Protein AF-A0A0L0G5Y2-F1 (afdb_monomer_lite)

Organism: NCBI:txid667725

pLDDT: mean 85.32, std 5.92, range [52.94, 96.19]

Structure (mmCIF, N/CA/C/O backbone):
data_AF-A0A0L0G5Y2-F1
#
_entry.id   AF-A0A0L0G5Y2-F1
#
loop_
_atom_site.group_PDB
_atom_site.id
_atom_site.type_symbol
_atom_site.label_atom_id
_atom_site.label_alt_id
_atom_site.label_comp_id
_atom_site.label_asym_id
_atom_site.label_entity_id
_atom_site.label_seq_id
_atom_site.pdbx_PDB_ins_code
_atom_site.Cartn_x
_atom_site.Cartn_y
_atom_site.Cartn_z
_atom_site.occupancy
_atom_site.B_iso_or_equiv
_atom_site.auth_seq_id
_atom_site.auth_comp_id
_atom_site.auth_asym_id
_atom_site.auth_atom_id
_atom_site.pdbx_PDB_model_num
ATOM 1 N N . MET A 1 1 ? -41.733 24.269 44.123 1.00 70.12 1 MET A N 1
ATOM 2 C CA . MET A 1 1 ? -40.517 24.929 43.593 1.00 70.12 1 MET A CA 1
ATOM 3 C C . MET A 1 1 ? -39.279 24.032 43.694 1.00 70.12 1 MET A C 1
ATOM 5 O O . MET A 1 1 ? -38.661 23.788 42.671 1.00 70.12 1 MET A O 1
ATOM 9 N N . TYR A 1 2 ? -38.958 23.462 44.865 1.00 71.50 2 TYR A N 1
ATOM 10 C CA . TYR A 1 2 ? -37.801 22.560 45.049 1.00 71.50 2 TYR A CA 1
ATOM 11 C C . TYR A 1 2 ? -37.780 21.330 44.121 1.00 71.50 2 TYR A C 1
ATOM 13 O O . TYR A 1 2 ? -36.773 21.056 43.478 1.00 71.50 2 TYR A O 1
ATOM 21 N N . HIS A 1 3 ? -38.905 20.624 43.988 1.00 74.75 3 HIS A N 1
ATOM 22 C CA . HIS A 1 3 ? -38.994 19.402 43.178 1.00 74.75 3 HIS A CA 1
ATOM 23 C C . HIS A 1 3 ? -38.679 19.623 41.683 1.00 74.75 3 HIS A C 1
ATOM 25 O O . HIS A 1 3 ? -38.008 18.810 41.050 1.00 74.75 3 HIS A O 1
ATOM 31 N N . THR A 1 4 ? -39.123 20.744 41.111 1.00 82.00 4 THR A N 1
ATOM 32 C CA . THR A 1 4 ? -38.896 21.083 39.699 1.00 82.00 4 THR A CA 1
ATOM 33 C C . THR A 1 4 ? -37.434 21.420 39.415 1.00 82.00 4 THR A C 1
ATOM 35 O O . THR A 1 4 ? -36.905 21.002 38.388 1.00 82.00 4 THR A O 1
ATOM 38 N N . VAL A 1 5 ? -36.769 22.120 40.338 1.00 82.12 5 VAL A N 1
ATOM 39 C CA . VAL A 1 5 ? -35.348 22.482 40.218 1.00 82.12 5 VAL A CA 1
ATOM 40 C C . VAL A 1 5 ? -34.463 21.242 40.334 1.00 8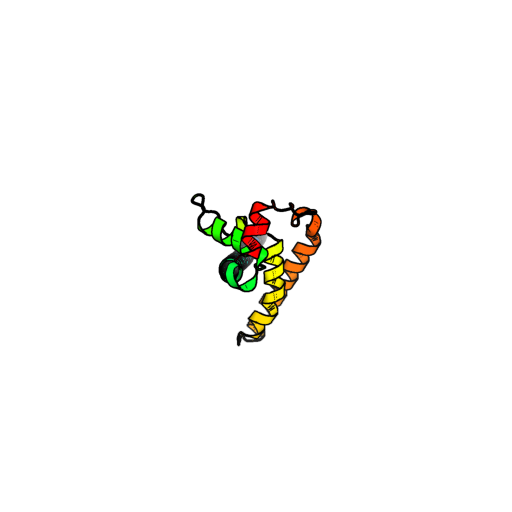2.12 5 VAL A C 1
ATOM 42 O O . VAL A 1 5 ? -33.601 21.036 39.486 1.00 82.12 5 VAL A O 1
ATOM 45 N N . VAL A 1 6 ? -34.725 20.363 41.306 1.00 80.06 6 VAL A N 1
ATOM 46 C CA . VAL A 1 6 ? -33.966 19.111 41.482 1.00 80.06 6 VAL A CA 1
ATOM 47 C C . VAL A 1 6 ? -34.091 18.210 40.251 1.00 80.06 6 VAL A C 1
ATOM 49 O O . VAL A 1 6 ? -33.085 17.718 39.746 1.00 80.06 6 VAL A O 1
ATOM 52 N N . ARG A 1 7 ? -35.302 18.049 39.700 1.00 83.88 7 ARG A N 1
ATOM 53 C CA . ARG A 1 7 ? -35.525 17.259 38.478 1.00 83.88 7 ARG A CA 1
ATOM 54 C C . ARG A 1 7 ? -34.825 17.863 37.256 1.00 83.88 7 ARG A C 1
ATOM 56 O O . ARG A 1 7 ? -34.255 17.122 36.458 1.00 83.88 7 ARG A O 1
ATOM 63 N N . ALA A 1 8 ? -34.851 19.189 37.110 1.00 84.06 8 ALA A N 1
ATOM 64 C CA . ALA A 1 8 ? -34.175 19.880 36.014 1.00 84.06 8 ALA A CA 1
ATOM 65 C C . ALA A 1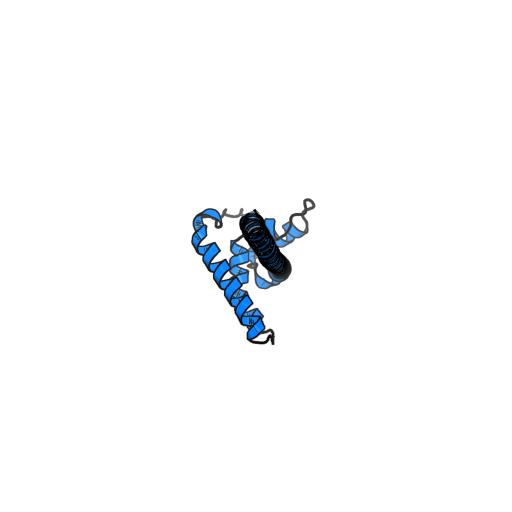 8 ? -32.648 19.749 36.113 1.00 84.06 8 ALA A C 1
ATOM 67 O O . ALA A 1 8 ? -32.010 19.427 35.115 1.00 84.06 8 ALA A O 1
ATOM 68 N N . MET A 1 9 ? -32.076 19.921 37.310 1.00 82.38 9 MET A N 1
ATOM 69 C CA . MET A 1 9 ? -30.638 19.763 37.557 1.00 82.38 9 MET A CA 1
ATOM 70 C C . MET A 1 9 ? -30.172 18.323 37.343 1.00 82.38 9 MET A C 1
ATOM 72 O O . MET A 1 9 ? -29.136 18.099 36.725 1.00 82.38 9 MET A O 1
ATOM 76 N N . TYR A 1 10 ? -30.953 17.337 37.793 1.00 81.31 10 TYR A N 1
ATOM 77 C CA . TYR A 1 10 ? -30.639 15.929 37.558 1.00 81.31 10 TYR A CA 1
ATOM 78 C C . TYR A 1 10 ? -30.613 15.622 36.056 1.00 81.31 10 TYR A C 1
ATOM 80 O O . TYR A 1 10 ? -29.666 15.029 35.549 1.00 81.31 10 TYR A O 1
ATOM 88 N N . HIS A 1 11 ? -31.611 16.103 35.310 1.00 83.38 11 HIS A N 1
ATOM 89 C CA . HIS A 1 11 ? -31.676 15.905 33.866 1.00 83.38 11 HIS A CA 1
ATOM 90 C C . HIS A 1 11 ? -30.534 16.607 33.111 1.00 83.38 11 HIS A C 1
ATOM 92 O O . HIS A 1 11 ? -29.949 16.012 32.206 1.00 83.38 11 HIS A O 1
ATOM 98 N N . THR A 1 12 ? -30.186 17.851 33.461 1.00 89.19 12 THR A N 1
ATOM 99 C CA . THR A 1 12 ? -29.102 18.580 32.782 1.00 89.19 12 THR A CA 1
ATOM 100 C C . THR A 1 12 ? -27.733 17.983 33.077 1.00 89.19 12 THR A C 1
ATOM 102 O O . THR A 1 12 ? -26.945 17.835 32.147 1.00 89.19 12 THR A O 1
ATOM 105 N N . VAL A 1 13 ? -27.461 17.584 34.322 1.00 87.25 13 VAL A N 1
ATOM 106 C CA . VAL A 1 13 ? -26.186 16.958 34.699 1.00 87.25 13 VAL A CA 1
ATOM 107 C C . VAL A 1 13 ? -26.048 15.585 34.050 1.00 87.25 13 VAL A C 1
ATOM 109 O O . VAL A 1 13 ? -25.031 15.330 33.415 1.00 87.25 13 VAL A O 1
ATOM 112 N N . VAL A 1 14 ? -27.076 14.732 34.105 1.00 84.69 14 VAL A N 1
ATOM 113 C CA . VAL A 1 14 ? -27.034 13.405 33.465 1.00 84.69 14 VAL A CA 1
ATOM 114 C C . VAL A 1 14 ? -26.861 13.527 31.950 1.00 84.69 14 VAL A C 1
ATOM 116 O O . VAL A 1 14 ? -26.027 12.836 31.371 1.00 84.69 14 VAL A O 1
ATOM 119 N N . ARG A 1 15 ? -27.584 14.446 31.296 1.00 88.12 15 ARG A N 1
ATOM 120 C CA . ARG A 1 15 ? -27.443 14.684 29.851 1.00 88.12 15 ARG A CA 1
ATOM 121 C C . ARG A 1 15 ? -26.057 15.220 29.489 1.00 88.12 15 ARG A C 1
ATOM 123 O O . ARG A 1 15 ? -25.484 14.782 28.493 1.00 88.12 15 ARG A O 1
ATOM 130 N N . ALA A 1 16 ? -25.524 16.152 30.277 1.00 88.44 16 ALA A N 1
ATOM 131 C CA . ALA A 1 16 ? -24.189 16.700 30.064 1.00 88.44 16 ALA A CA 1
ATOM 132 C C . ALA A 1 16 ? -23.112 15.627 30.258 1.00 88.44 16 ALA A C 1
ATOM 134 O O . ALA A 1 16 ? -22.240 15.506 29.405 1.00 88.44 16 ALA A O 1
ATOM 135 N N . MET A 1 17 ? -23.216 14.812 31.312 1.00 85.56 17 MET A N 1
ATOM 136 C CA . MET A 1 17 ? -22.304 13.696 31.577 1.00 85.56 17 MET A CA 1
ATOM 137 C C . MET A 1 17 ? -22.359 12.642 30.474 1.00 85.56 17 MET A C 1
ATOM 139 O O . MET A 1 17 ? -21.319 12.213 29.991 1.00 85.56 17 MET A O 1
ATOM 143 N N . TYR A 1 18 ? -23.554 12.257 30.020 1.00 85.38 18 TYR A N 1
ATOM 144 C CA . TYR A 1 18 ? -23.689 11.309 28.916 1.00 85.38 18 TYR A CA 1
ATOM 145 C C . TYR A 1 18 ? -23.030 11.851 27.642 1.00 85.38 18 TYR A C 1
ATOM 147 O O . TYR A 1 18 ? -22.248 11.161 26.996 1.00 85.38 18 TYR A O 1
ATOM 155 N N . HIS A 1 19 ? -23.278 13.121 27.309 1.00 86.50 19 HIS A N 1
ATOM 156 C CA . HIS A 1 19 ? -22.683 13.750 26.135 1.00 86.50 19 HIS A CA 1
ATOM 157 C C . HIS A 1 19 ? -21.154 13.866 26.233 1.00 86.50 19 HIS A C 1
ATOM 159 O O . HIS A 1 19 ? -20.460 13.565 25.263 1.00 86.50 19 HIS A O 1
ATOM 165 N N . THR A 1 20 ? -20.604 14.284 27.379 1.00 91.81 20 THR A N 1
ATOM 166 C CA . THR A 1 20 ? -19.148 14.414 27.547 1.00 91.81 20 THR A CA 1
ATOM 167 C C . THR A 1 20 ? -18.453 13.061 27.537 1.00 91.81 20 THR A C 1
ATOM 169 O O . THR A 1 20 ? -17.435 12.929 26.862 1.00 91.81 20 THR A O 1
ATOM 172 N N . VAL A 1 21 ? -19.012 12.050 28.207 1.00 89.44 21 VAL A N 1
ATOM 173 C CA . VAL A 1 21 ? -18.439 10.698 28.253 1.00 89.44 21 VAL A CA 1
ATOM 174 C C . VAL A 1 21 ? -18.483 10.042 26.876 1.00 89.44 21 VAL A C 1
ATOM 176 O O . VAL A 1 21 ? -17.454 9.567 26.407 1.00 89.44 21 VAL A O 1
ATOM 179 N N . VAL A 1 22 ? -19.623 10.074 26.180 1.00 88.00 22 VAL A N 1
ATOM 180 C CA . VAL A 1 22 ? -19.740 9.479 24.837 1.00 88.00 22 VAL A CA 1
ATOM 181 C C . VAL A 1 22 ? -18.822 10.182 23.842 1.00 88.00 22 VAL A C 1
ATOM 183 O O . VAL A 1 22 ? -18.130 9.519 23.072 1.00 88.00 22 VAL A O 1
ATOM 186 N N . ARG A 1 23 ? -18.749 11.519 23.878 1.00 89.44 23 ARG A N 1
ATOM 187 C CA . ARG A 1 23 ? -17.854 12.283 23.001 1.00 89.44 23 ARG A CA 1
ATOM 188 C C . ARG A 1 23 ? -16.382 11.986 23.287 1.00 89.44 23 ARG A C 1
ATOM 190 O O . ARG A 1 23 ? -15.610 11.822 22.346 1.00 89.44 23 ARG A O 1
ATOM 197 N N . ALA A 1 24 ? -15.993 11.918 24.559 1.00 89.44 24 ALA A N 1
ATOM 198 C CA . ALA A 1 24 ? -14.628 11.581 24.954 1.00 89.44 24 ALA A CA 1
ATOM 199 C C . ALA A 1 24 ? -14.265 10.146 24.551 1.00 89.44 24 ALA A C 1
ATOM 201 O O . ALA A 1 24 ? -13.161 9.914 24.062 1.00 89.44 24 ALA A O 1
ATOM 202 N N . MET A 1 25 ? -15.204 9.208 24.688 1.00 87.25 25 MET A N 1
ATOM 203 C CA . MET A 1 25 ? -15.015 7.817 24.289 1.00 87.25 25 MET A CA 1
ATOM 204 C C . MET A 1 25 ? -14.863 7.699 22.772 1.00 87.25 25 MET A C 1
ATOM 206 O O . MET A 1 25 ? -13.873 7.142 22.316 1.00 87.25 25 MET A O 1
ATOM 210 N N . TYR A 1 26 ? -15.763 8.305 21.991 1.00 87.31 26 TYR A N 1
ATOM 211 C CA . TYR A 1 26 ? -15.667 8.324 20.529 1.00 87.31 26 TYR A CA 1
ATOM 212 C C . TYR A 1 26 ? -14.340 8.926 20.061 1.00 87.31 26 TYR A C 1
ATOM 214 O O . TYR A 1 26 ? -13.634 8.327 19.262 1.00 87.31 26 TYR A O 1
ATOM 222 N N . HIS A 1 27 ? -13.961 10.084 20.604 1.00 87.00 27 HIS A N 1
ATOM 223 C CA . HIS A 1 27 ? -12.712 10.742 20.233 1.00 87.00 27 HIS A CA 1
ATOM 224 C C . HIS A 1 27 ? -11.480 9.900 20.587 1.00 87.00 27 HIS A C 1
ATOM 226 O O . HIS A 1 27 ? -10.545 9.827 19.799 1.00 87.00 27 HIS A O 1
ATOM 232 N N . THR A 1 28 ? -11.471 9.257 21.757 1.00 89.75 28 THR A N 1
ATOM 233 C CA . THR A 1 28 ? -10.359 8.384 22.163 1.00 89.75 28 THR A CA 1
ATOM 234 C C . THR A 1 28 ? -10.273 7.146 21.275 1.00 89.75 28 THR A C 1
ATOM 236 O O . THR A 1 28 ? -9.183 6.809 20.826 1.00 89.75 28 THR A O 1
ATOM 239 N N . VAL A 1 29 ? -11.408 6.509 20.974 1.00 89.25 29 VAL A N 1
ATOM 240 C CA . VAL A 1 29 ? -11.465 5.314 20.119 1.00 89.25 29 VAL A CA 1
ATOM 241 C C . VAL A 1 29 ? -11.040 5.639 18.689 1.00 89.25 29 VAL A C 1
ATOM 243 O O . VAL A 1 29 ? -10.170 4.965 18.155 1.00 89.25 29 VAL A O 1
ATOM 246 N N . VAL A 1 30 ? -11.586 6.699 18.087 1.00 90.94 30 VAL A N 1
ATOM 247 C CA . VAL A 1 30 ? -11.226 7.102 16.718 1.00 90.94 30 VAL A CA 1
ATOM 248 C C . VAL A 1 30 ? -9.741 7.433 16.617 1.00 90.94 30 VAL A C 1
ATOM 250 O O . VAL A 1 30 ? -9.068 6.933 15.728 1.00 90.94 30 VAL A O 1
ATOM 253 N N . ARG A 1 31 ? -9.193 8.188 17.576 1.00 89.25 31 ARG A N 1
ATOM 254 C CA . ARG A 1 31 ? -7.760 8.510 17.575 1.00 89.25 31 ARG A CA 1
ATOM 255 C C . ARG A 1 31 ? -6.862 7.291 17.738 1.00 89.25 31 ARG A C 1
ATOM 257 O O . ARG A 1 31 ? -5.757 7.302 17.209 1.00 89.25 31 ARG A O 1
ATOM 264 N N . ALA A 1 32 ? -7.297 6.289 18.500 1.00 86.81 32 ALA A N 1
ATOM 265 C CA . ALA A 1 32 ? -6.551 5.045 18.639 1.00 86.81 32 ALA A CA 1
ATOM 266 C C . ALA A 1 32 ? -6.516 4.279 17.309 1.00 86.81 32 ALA A C 1
ATOM 268 O O . ALA A 1 32 ? -5.442 3.866 16.886 1.00 86.81 32 ALA A O 1
ATOM 269 N N . ILE A 1 33 ? -7.659 4.182 16.620 1.00 85.19 33 ILE A N 1
ATOM 270 C CA . ILE A 1 33 ? -7.755 3.550 15.296 1.00 85.19 33 ILE A CA 1
ATOM 271 C C . ILE A 1 33 ? -6.887 4.296 14.272 1.00 85.19 33 ILE A C 1
ATOM 273 O O . ILE A 1 33 ? -6.120 3.670 13.549 1.00 85.19 33 ILE A O 1
ATOM 277 N N . ASP A 1 34 ? -6.952 5.630 14.239 1.00 87.00 34 ASP A N 1
ATOM 278 C CA . ASP A 1 34 ? -6.145 6.440 13.316 1.00 87.00 34 ASP A CA 1
ATOM 279 C C . ASP A 1 34 ? -4.637 6.237 13.541 1.00 87.00 34 ASP A C 1
ATOM 281 O O . ASP A 1 34 ? -3.861 6.195 12.585 1.00 87.00 34 ASP A O 1
ATOM 285 N N . ALA A 1 35 ? -4.211 6.107 14.801 1.00 87.44 35 ALA A N 1
ATOM 286 C CA . ALA A 1 35 ? -2.814 5.855 15.139 1.00 87.44 35 ALA A CA 1
ATOM 287 C C . ALA A 1 35 ? -2.355 4.461 14.683 1.00 87.44 35 ALA A C 1
ATOM 289 O O . ALA A 1 35 ? -1.278 4.342 14.102 1.00 87.44 35 ALA A O 1
ATOM 290 N N . GLU A 1 36 ? -3.181 3.434 14.893 1.00 85.81 36 GLU A N 1
ATOM 291 C CA . GLU A 1 36 ? -2.903 2.063 14.446 1.00 85.81 36 GLU A CA 1
ATOM 292 C C . GLU A 1 36 ? -2.796 1.984 12.915 1.00 85.81 36 GLU A C 1
ATOM 294 O O . GLU A 1 36 ? -1.850 1.408 12.377 1.00 85.81 36 GLU A O 1
ATOM 299 N N . LEU A 1 37 ? -3.709 2.646 12.195 1.00 84.12 37 LEU A N 1
ATOM 300 C CA . LEU A 1 37 ? -3.664 2.731 10.734 1.00 84.12 37 LEU A CA 1
ATOM 301 C C . LEU A 1 37 ? -2.406 3.453 10.233 1.00 84.12 37 LEU A C 1
ATOM 303 O O . LEU A 1 37 ? -1.799 3.021 9.253 1.00 84.12 37 LEU A O 1
ATOM 307 N N . ALA A 1 38 ? -1.994 4.535 10.899 1.00 87.94 38 ALA A N 1
ATOM 308 C CA . ALA A 1 38 ? -0.787 5.272 10.536 1.00 87.94 38 ALA A CA 1
ATOM 309 C C . ALA A 1 38 ? 0.490 4.439 10.747 1.00 87.94 38 ALA A C 1
ATOM 311 O O . ALA A 1 38 ? 1.411 4.491 9.924 1.00 87.94 38 ALA A O 1
ATOM 312 N N . GLU A 1 39 ? 0.547 3.657 11.826 1.00 87.12 39 GLU A N 1
ATOM 313 C CA . GLU A 1 39 ? 1.649 2.733 12.099 1.00 87.12 39 GLU A CA 1
ATOM 314 C C . GLU A 1 39 ? 1.709 1.622 11.048 1.00 87.12 39 GLU A C 1
ATOM 316 O O . GLU A 1 39 ? 2.764 1.397 10.451 1.00 87.12 39 GLU A O 1
ATOM 321 N N . LEU A 1 40 ? 0.565 1.006 10.737 1.00 84.50 40 LEU A N 1
ATOM 322 C CA . LEU A 1 40 ? 0.460 -0.017 9.701 1.00 84.50 40 LEU A CA 1
ATOM 323 C C . LEU A 1 40 ? 0.895 0.517 8.330 1.00 84.50 40 LEU A C 1
ATOM 325 O O . LEU A 1 40 ? 1.686 -0.125 7.638 1.00 84.50 40 LEU A O 1
ATOM 329 N N . GLN A 1 41 ? 0.424 1.706 7.946 1.00 86.00 41 GLN A N 1
ATOM 330 C CA . GLN A 1 41 ? 0.814 2.353 6.694 1.00 86.00 41 GLN A CA 1
ATOM 331 C C . GLN A 1 41 ? 2.326 2.597 6.644 1.00 86.00 41 GLN A C 1
ATOM 333 O O . GLN A 1 41 ? 2.967 2.321 5.630 1.00 86.00 41 GLN A O 1
ATOM 338 N N . SER A 1 42 ? 2.902 3.099 7.736 1.00 87.81 42 SER A N 1
ATOM 339 C CA . SER A 1 42 ? 4.338 3.373 7.821 1.00 87.81 42 SER A CA 1
ATOM 340 C C . SER A 1 42 ? 5.158 2.086 7.712 1.00 87.81 42 SER A C 1
ATOM 342 O O . SER A 1 42 ? 6.135 2.042 6.963 1.00 87.81 42 SER A O 1
ATOM 344 N N . GLY A 1 43 ? 4.731 1.024 8.400 1.00 86.31 43 GLY A N 1
ATOM 345 C CA . GLY A 1 43 ? 5.349 -0.297 8.319 1.00 86.31 43 GLY A CA 1
ATOM 346 C C . GLY A 1 43 ? 5.281 -0.883 6.911 1.00 86.31 43 GLY A C 1
ATOM 347 O O . GLY A 1 43 ? 6.289 -1.362 6.396 1.00 86.31 43 GLY A O 1
ATOM 348 N N . LEU A 1 44 ? 4.125 -0.777 6.249 1.00 86.44 44 LEU A N 1
ATOM 349 C CA . LEU A 1 44 ? 3.937 -1.266 4.885 1.00 86.44 44 LEU A CA 1
ATOM 350 C C . LEU A 1 44 ? 4.820 -0.521 3.876 1.00 86.44 44 LEU A C 1
ATOM 352 O O . LEU A 1 44 ? 5.424 -1.162 3.021 1.00 86.44 44 LEU A O 1
ATOM 356 N N . ILE A 1 45 ? 4.934 0.808 3.985 1.00 87.31 45 ILE A N 1
ATOM 357 C CA . ILE A 1 45 ? 5.811 1.613 3.117 1.00 87.31 45 ILE A CA 1
ATOM 358 C C . ILE A 1 45 ? 7.276 1.228 3.330 1.00 87.31 45 ILE A C 1
ATOM 360 O O . ILE A 1 45 ? 7.984 0.953 2.365 1.00 87.31 45 ILE A O 1
ATOM 364 N N . ALA A 1 46 ? 7.729 1.159 4.584 1.00 87.00 46 ALA A N 1
ATOM 365 C CA . ALA A 1 46 ? 9.106 0.782 4.892 1.00 87.00 46 ALA A CA 1
ATOM 366 C C . ALA A 1 46 ? 9.435 -0.630 4.381 1.00 87.00 46 ALA A C 1
ATOM 368 O O . ALA A 1 46 ? 10.512 -0.872 3.832 1.00 87.00 46 ALA A O 1
ATOM 369 N N . PHE A 1 47 ? 8.488 -1.558 4.525 1.00 86.75 47 PHE A N 1
ATOM 370 C CA . PHE A 1 47 ? 8.635 -2.916 4.028 1.00 86.75 47 PHE A CA 1
ATOM 371 C C . PHE A 1 47 ? 8.650 -2.974 2.499 1.00 86.75 47 PHE A C 1
ATOM 373 O O . PHE A 1 47 ? 9.474 -3.683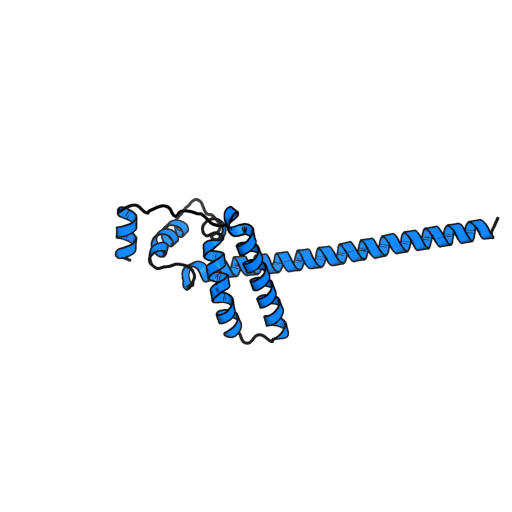 1.926 1.00 86.75 47 PHE A O 1
ATOM 380 N N . PHE A 1 48 ? 7.795 -2.196 1.833 1.00 90.19 48 PHE A N 1
ATOM 381 C CA . PHE A 1 48 ? 7.789 -2.064 0.380 1.00 90.19 48 PHE A CA 1
ATOM 382 C C . PHE A 1 48 ? 9.130 -1.551 -0.146 1.00 90.19 48 PHE A C 1
ATOM 384 O O . PHE A 1 48 ? 9.716 -2.186 -1.020 1.00 90.19 48 PHE A O 1
ATOM 391 N N . ASP A 1 49 ? 9.652 -0.463 0.424 1.00 87.19 49 ASP A N 1
ATOM 392 C CA . ASP A 1 49 ? 10.924 0.135 0.010 1.00 87.19 49 ASP A CA 1
ATOM 393 C C . ASP A 1 49 ? 12.096 -0.851 0.180 1.00 87.19 49 ASP A C 1
ATOM 395 O O . ASP A 1 49 ? 12.966 -0.944 -0.689 1.00 87.19 49 ASP A O 1
ATOM 399 N N . MET A 1 50 ? 12.092 -1.642 1.260 1.00 86.38 50 MET A N 1
ATOM 400 C CA . MET A 1 50 ? 13.083 -2.697 1.500 1.00 86.38 50 MET A CA 1
ATOM 401 C C . MET A 1 50 ? 12.938 -3.877 0.524 1.00 86.38 50 MET A C 1
ATOM 403 O O . MET A 1 50 ? 13.931 -4.377 -0.014 1.00 86.38 50 MET A O 1
ATOM 407 N N . ALA A 1 51 ? 11.707 -4.323 0.274 1.00 88.94 51 ALA A N 1
ATOM 408 C CA . ALA A 1 51 ? 11.432 -5.493 -0.551 1.00 88.94 51 ALA A CA 1
ATOM 409 C C . ALA A 1 51 ? 11.579 -5.216 -2.053 1.00 88.94 51 ALA A C 1
ATOM 411 O O . ALA A 1 51 ? 11.874 -6.144 -2.810 1.00 88.94 51 ALA A O 1
ATOM 412 N N . LEU A 1 52 ? 11.396 -3.968 -2.497 1.00 90.81 52 LEU A N 1
ATOM 413 C CA . LEU A 1 52 ? 11.295 -3.603 -3.909 1.00 90.81 52 LEU A CA 1
ATOM 414 C C . LEU A 1 52 ? 12.481 -4.111 -4.736 1.00 90.81 52 LEU A C 1
ATOM 416 O O . LEU A 1 52 ? 12.304 -4.950 -5.619 1.00 90.81 52 LEU A O 1
ATOM 420 N N . GLY A 1 53 ? 13.697 -3.660 -4.417 1.00 87.62 53 GLY A N 1
ATOM 421 C CA . GLY A 1 53 ? 14.905 -4.005 -5.177 1.00 87.62 53 GLY A CA 1
ATOM 422 C C . GLY A 1 53 ? 15.297 -5.488 -5.113 1.00 87.62 53 GLY A C 1
ATOM 423 O O . GL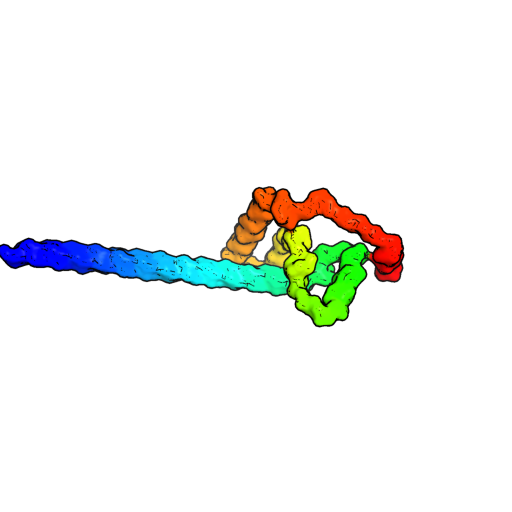Y A 1 53 ? 16.009 -5.988 -5.995 1.00 87.62 53 GLY A O 1
ATOM 424 N N . THR A 1 54 ? 14.822 -6.194 -4.087 1.00 86.81 54 THR A N 1
ATOM 425 C CA . THR A 1 54 ? 15.205 -7.579 -3.794 1.00 86.81 54 THR A CA 1
ATOM 426 C C . THR A 1 54 ? 14.226 -8.573 -4.412 1.00 86.81 54 THR A C 1
ATOM 428 O O . THR A 1 54 ? 14.653 -9.470 -5.139 1.00 86.81 54 THR A O 1
ATOM 431 N N . TYR A 1 55 ? 12.925 -8.379 -4.183 1.00 86.81 55 TYR A N 1
ATOM 432 C CA . TYR A 1 55 ? 11.886 -9.381 -4.440 1.00 86.81 55 TYR A CA 1
ATOM 433 C C . TYR A 1 55 ? 10.846 -8.958 -5.479 1.00 86.81 55 TYR A C 1
ATOM 435 O O . TYR A 1 55 ? 10.241 -9.821 -6.108 1.00 86.81 55 TYR A O 1
ATOM 443 N N . LEU A 1 56 ? 10.600 -7.655 -5.657 1.00 92.31 56 LEU A N 1
ATOM 444 C CA . LEU A 1 56 ? 9.409 -7.204 -6.391 1.00 92.31 56 LEU A CA 1
ATOM 445 C C . LEU A 1 56 ? 9.668 -6.881 -7.864 1.00 92.31 56 LEU A C 1
ATOM 447 O O . LEU A 1 56 ? 8.711 -6.791 -8.632 1.00 92.31 56 LEU A O 1
ATOM 451 N N . LEU A 1 57 ? 10.929 -6.699 -8.262 1.00 92.69 57 LEU A N 1
ATOM 452 C CA . LEU A 1 57 ? 11.307 -6.329 -9.627 1.00 92.69 57 LEU A CA 1
ATOM 453 C C . LEU A 1 57 ? 11.701 -7.548 -10.462 1.00 92.69 57 LEU A C 1
ATOM 455 O O . LEU A 1 57 ? 12.599 -8.314 -10.096 1.00 92.69 57 LEU A O 1
ATOM 459 N N . TYR A 1 58 ? 11.104 -7.671 -11.644 1.00 90.31 58 TYR A N 1
ATOM 460 C CA . TYR A 1 58 ? 11.576 -8.600 -12.662 1.00 90.31 58 TYR A CA 1
ATOM 461 C C . TYR A 1 58 ? 12.951 -8.172 -13.193 1.00 90.31 58 TYR A C 1
ATOM 463 O O . TYR A 1 58 ? 13.280 -6.982 -13.161 1.00 90.31 58 TYR A O 1
ATOM 471 N N . PRO A 1 59 ? 13.753 -9.102 -13.752 1.00 88.88 59 PRO A N 1
ATOM 472 C CA . PRO A 1 59 ? 15.056 -8.774 -14.338 1.00 88.88 59 PRO A CA 1
ATOM 473 C C . PRO A 1 59 ? 15.004 -7.578 -15.301 1.00 88.88 59 PRO A C 1
ATOM 475 O O . PRO A 1 59 ? 15.858 -6.697 -15.253 1.00 88.88 59 PRO A O 1
ATOM 478 N N . PHE A 1 60 ? 13.936 -7.495 -16.095 1.00 89.19 60 PHE A N 1
ATOM 479 C CA . PHE A 1 60 ? 13.697 -6.424 -17.058 1.00 89.19 60 PHE A CA 1
ATOM 480 C C . PHE A 1 60 ? 13.487 -5.028 -16.432 1.00 89.19 60 PHE A C 1
ATOM 482 O O . PHE A 1 60 ? 13.817 -4.015 -17.048 1.00 89.19 60 PHE A O 1
ATOM 489 N N . GLU A 1 61 ? 12.968 -4.947 -15.204 1.00 91.00 61 GLU A N 1
ATOM 490 C CA . GLU A 1 61 ? 12.704 -3.689 -14.483 1.00 91.00 61 GLU A CA 1
ATOM 491 C C . GLU A 1 61 ? 13.945 -3.186 -13.716 1.00 91.00 61 GLU A C 1
ATOM 493 O O . GLU A 1 61 ? 13.988 -2.040 -13.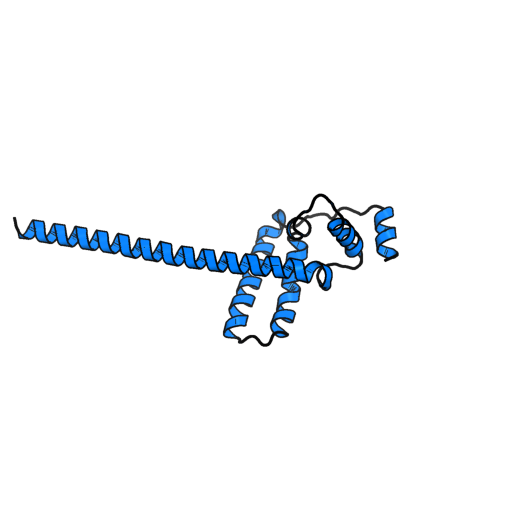266 1.00 91.00 61 GLU A O 1
ATOM 498 N N . ARG A 1 62 ? 14.996 -4.012 -13.581 1.00 91.19 62 ARG A N 1
ATOM 499 C CA . ARG A 1 62 ? 16.195 -3.655 -12.801 1.00 91.19 62 ARG A CA 1
ATOM 500 C C . ARG A 1 62 ? 16.984 -2.495 -13.405 1.00 91.19 62 ARG A C 1
ATOM 502 O O . ARG A 1 62 ? 17.595 -1.738 -12.654 1.00 91.19 62 ARG A O 1
ATOM 509 N N . CYS A 1 63 ? 16.977 -2.332 -14.730 1.00 89.12 63 CYS A N 1
ATOM 510 C CA . CYS A 1 63 ? 17.612 -1.178 -15.373 1.00 89.12 63 CYS A CA 1
ATOM 511 C C . CYS A 1 63 ? 16.941 0.130 -14.948 1.00 89.12 63 CYS A C 1
ATOM 513 O O . CYS A 1 63 ? 17.627 1.011 -14.440 1.00 89.12 63 CYS A O 1
ATOM 515 N N . GLN A 1 64 ? 15.610 0.202 -15.052 1.00 88.81 64 GLN A N 1
ATOM 516 C CA . GLN A 1 64 ? 14.829 1.350 -14.590 1.00 88.81 64 GLN A CA 1
ATOM 517 C C . GLN A 1 64 ? 15.085 1.659 -13.110 1.00 88.81 64 GLN A C 1
ATOM 519 O O . GLN A 1 64 ? 15.263 2.816 -12.751 1.00 88.81 64 GLN A O 1
ATOM 524 N N . TYR A 1 65 ? 15.149 0.639 -12.251 1.00 91.25 65 TYR A N 1
ATOM 525 C CA . TYR A 1 65 ? 15.403 0.848 -10.824 1.00 91.25 65 TYR A CA 1
ATOM 526 C C . TYR A 1 65 ? 16.758 1.504 -10.542 1.00 91.25 65 TYR A C 1
ATOM 528 O O . TYR A 1 65 ? 16.839 2.415 -9.722 1.00 91.25 65 TYR A O 1
ATOM 536 N N . ARG A 1 66 ? 17.821 1.110 -11.257 1.00 89.38 66 ARG A N 1
ATOM 537 C CA . ARG A 1 66 ? 19.128 1.782 -11.139 1.00 89.38 66 ARG A CA 1
ATOM 538 C C . ARG A 1 66 ? 19.063 3.241 -11.581 1.00 89.38 66 ARG A C 1
ATOM 540 O O . ARG A 1 66 ? 19.700 4.079 -10.953 1.00 89.38 66 ARG A O 1
ATOM 547 N N . ASP A 1 67 ? 18.311 3.532 -12.637 1.00 88.75 67 ASP A N 1
ATOM 548 C CA . ASP A 1 67 ? 18.152 4.900 -13.131 1.00 88.75 67 ASP A CA 1
ATOM 549 C C . ASP A 1 67 ? 17.412 5.767 -12.102 1.00 88.75 67 ASP A C 1
ATOM 551 O O . ASP A 1 67 ? 17.836 6.887 -11.833 1.00 88.75 67 ASP A O 1
ATOM 555 N N . VAL A 1 68 ? 16.376 5.221 -11.453 1.00 89.00 68 VAL A N 1
ATOM 556 C CA . VAL A 1 68 ? 15.639 5.889 -10.364 1.00 89.00 68 VAL A CA 1
ATOM 557 C C . VAL A 1 68 ? 16.549 6.195 -9.171 1.00 89.00 68 VAL A C 1
ATOM 559 O O . VAL A 1 68 ? 16.472 7.286 -8.616 1.00 89.00 68 VAL A O 1
ATOM 562 N N . LEU A 1 69 ? 17.445 5.276 -8.792 1.00 87.19 69 LEU A N 1
ATOM 563 C CA . LEU A 1 69 ? 18.394 5.503 -7.691 1.00 87.19 69 LEU A CA 1
ATOM 564 C C . LEU A 1 69 ? 19.446 6.582 -7.998 1.00 87.19 69 LEU A C 1
ATOM 566 O O . LEU A 1 69 ? 19.995 7.173 -7.070 1.00 87.19 69 LEU A O 1
ATOM 570 N N . HIS A 1 70 ? 19.744 6.826 -9.275 1.00 87.56 70 HIS A N 1
ATOM 571 C CA . HIS A 1 70 ? 20.676 7.868 -9.710 1.00 87.56 70 HIS A CA 1
ATOM 572 C C . HIS A 1 70 ? 19.992 9.198 -10.064 1.00 87.56 70 HIS A C 1
ATOM 574 O O . HIS A 1 70 ? 20.687 10.163 -10.390 1.00 87.56 70 HIS A O 1
ATOM 580 N N . ASP A 1 71 ? 18.659 9.274 -10.013 1.00 85.44 71 ASP A N 1
ATOM 581 C CA . ASP A 1 71 ? 17.927 10.501 -10.316 1.00 85.44 71 ASP A CA 1
ATOM 582 C C . ASP A 1 71 ? 18.158 11.551 -9.217 1.00 85.44 71 ASP A C 1
ATOM 584 O O . ASP A 1 71 ? 17.919 11.331 -8.029 1.00 85.44 71 ASP A O 1
ATOM 588 N N . THR A 1 72 ? 18.615 12.734 -9.627 1.00 77.31 72 THR A N 1
ATOM 589 C CA . THR A 1 72 ? 18.823 13.888 -8.743 1.00 77.31 72 THR A CA 1
ATOM 590 C C . THR A 1 72 ? 17.513 14.497 -8.234 1.00 77.31 72 THR A C 1
ATOM 592 O O . THR A 1 72 ? 17.512 15.171 -7.204 1.00 77.31 72 THR A O 1
ATOM 595 N N . ASN A 1 73 ? 16.394 14.258 -8.928 1.00 79.38 73 ASN A N 1
ATOM 596 C CA . ASN A 1 73 ? 15.053 14.641 -8.493 1.00 79.38 73 ASN A CA 1
ATOM 597 C C . ASN A 1 73 ? 14.434 13.497 -7.690 1.00 79.38 73 ASN A C 1
ATOM 599 O O . ASN A 1 73 ? 13.560 12.774 -8.170 1.00 79.38 73 ASN A O 1
ATOM 603 N N . TRP A 1 74 ? 14.907 13.343 -6.454 1.00 67.75 74 TRP A N 1
ATOM 604 C CA . TRP A 1 74 ? 14.484 12.258 -5.578 1.00 67.75 74 TRP A CA 1
ATOM 605 C C . TRP A 1 74 ? 12.961 12.203 -5.411 1.00 67.75 74 TRP A C 1
ATOM 607 O O . TRP A 1 74 ? 12.309 13.175 -5.018 1.00 67.75 74 TRP A O 1
ATOM 617 N N . LYS A 1 75 ? 12.413 11.017 -5.660 1.00 75.38 75 LYS A N 1
ATOM 618 C CA . LYS A 1 75 ? 11.026 10.644 -5.396 1.00 75.38 75 LYS A CA 1
ATOM 619 C C . LYS A 1 75 ? 11.030 9.412 -4.502 1.00 75.38 75 LYS A C 1
ATOM 621 O O . LYS A 1 75 ? 11.914 8.568 -4.615 1.00 75.38 75 LYS A O 1
ATOM 626 N N . THR A 1 76 ? 10.046 9.290 -3.615 1.00 80.06 76 THR A N 1
ATOM 627 C CA . THR A 1 76 ? 9.887 8.064 -2.822 1.00 80.06 76 THR A CA 1
ATOM 628 C C . THR A 1 76 ? 9.596 6.889 -3.752 1.00 80.06 76 THR A C 1
ATOM 630 O O . THR A 1 76 ? 8.880 7.055 -4.743 1.00 80.06 76 THR A O 1
ATOM 633 N N . LEU A 1 77 ? 10.120 5.699 -3.449 1.00 84.12 77 LEU A N 1
ATOM 634 C CA . LEU A 1 77 ? 9.961 4.532 -4.321 1.00 84.12 77 LEU A CA 1
ATOM 635 C C . LEU A 1 77 ? 8.485 4.182 -4.529 1.00 84.12 77 LEU A C 1
ATOM 637 O O . LEU A 1 77 ? 8.086 3.954 -5.665 1.00 84.12 77 LEU A O 1
ATOM 641 N N . GLY A 1 78 ? 7.652 4.275 -3.487 1.00 77.25 78 GLY A N 1
ATOM 642 C CA . GLY A 1 78 ? 6.197 4.101 -3.605 1.00 77.25 78 GLY A CA 1
ATOM 643 C C . GLY A 1 78 ? 5.481 5.121 -4.508 1.00 77.25 78 GLY A C 1
ATOM 644 O O . GLY A 1 78 ? 4.368 4.868 -4.954 1.00 77.25 78 GLY A O 1
ATOM 645 N N . SER A 1 79 ? 6.098 6.269 -4.818 1.00 79.19 79 SER A N 1
ATOM 646 C CA . SER A 1 79 ? 5.552 7.221 -5.804 1.00 79.19 79 SER A CA 1
ATOM 647 C C . SER A 1 79 ? 5.939 6.891 -7.250 1.00 79.19 79 SER A C 1
ATOM 649 O O . SER A 1 79 ? 5.328 7.409 -8.184 1.00 79.19 79 SER A O 1
ATOM 651 N N . VAL A 1 80 ? 6.951 6.040 -7.438 1.00 86.69 80 VAL A N 1
ATOM 652 C CA . VAL A 1 80 ? 7.423 5.571 -8.748 1.00 86.69 80 VAL A CA 1
ATOM 653 C C . VAL A 1 80 ? 6.830 4.196 -9.068 1.00 86.69 80 VAL A C 1
ATOM 655 O O . VAL A 1 80 ? 6.353 3.971 -10.177 1.00 86.69 80 VAL A O 1
ATOM 658 N N . TYR A 1 81 ? 6.832 3.299 -8.084 1.00 87.88 81 TYR A N 1
ATOM 659 C CA . TYR A 1 81 ? 6.365 1.921 -8.157 1.00 87.88 81 TYR A CA 1
ATOM 660 C C . TYR A 1 81 ? 5.036 1.822 -7.397 1.00 87.88 81 TYR A C 1
ATOM 662 O O . TYR A 1 81 ? 5.008 1.841 -6.170 1.00 87.88 81 TYR A O 1
ATOM 670 N N . GLY A 1 82 ? 3.929 1.831 -8.146 1.00 86.56 82 GLY A N 1
ATOM 671 C CA . GLY A 1 82 ? 2.571 2.002 -7.619 1.00 86.56 82 GLY A CA 1
ATOM 672 C C . GLY A 1 82 ? 1.863 0.702 -7.211 1.00 86.56 82 GLY A C 1
ATOM 673 O O . GLY A 1 82 ? 2.462 -0.232 -6.677 1.00 86.56 82 GLY A O 1
ATOM 674 N N . ALA A 1 83 ? 0.553 0.643 -7.480 1.00 89.31 83 ALA A N 1
ATOM 675 C CA . ALA A 1 83 ? -0.341 -0.430 -7.025 1.00 89.31 83 ALA A CA 1
ATOM 676 C C . ALA A 1 83 ? 0.049 -1.836 -7.521 1.00 89.31 83 ALA A C 1
ATOM 678 O O . ALA A 1 83 ? -0.191 -2.824 -6.831 1.00 89.31 83 ALA A O 1
ATOM 679 N N . GLU A 1 84 ? 0.685 -1.943 -8.687 1.00 90.62 84 GLU A N 1
ATOM 680 C CA . GLU A 1 84 ? 1.131 -3.221 -9.253 1.00 90.62 84 GLU A CA 1
ATOM 681 C C . GLU A 1 84 ? 2.228 -3.882 -8.426 1.00 90.62 84 GLU A C 1
ATOM 683 O O . GLU A 1 84 ? 2.142 -5.066 -8.094 1.00 90.62 84 GLU A O 1
ATOM 688 N N . HIS A 1 85 ? 3.252 -3.118 -8.052 1.00 92.88 85 HIS A N 1
ATOM 689 C CA . HIS A 1 85 ? 4.333 -3.615 -7.207 1.00 92.88 85 HIS A CA 1
ATOM 690 C C . HIS A 1 85 ? 3.830 -3.870 -5.786 1.00 92.88 85 HIS A C 1
ATOM 692 O O . HIS A 1 85 ? 4.250 -4.842 -5.160 1.00 92.88 85 HIS A O 1
ATOM 698 N N . LEU A 1 86 ? 2.884 -3.060 -5.295 1.00 91.56 86 LEU A N 1
ATOM 699 C CA . LEU A 1 86 ? 2.218 -3.312 -4.016 1.00 91.56 86 LEU A CA 1
ATOM 700 C C . LEU A 1 86 ? 1.453 -4.644 -4.033 1.00 91.56 86 LEU A C 1
ATOM 702 O O . LEU A 1 86 ? 1.530 -5.413 -3.078 1.00 91.56 86 LEU A O 1
ATOM 706 N N . LEU A 1 87 ? 0.767 -4.968 -5.131 1.00 91.44 87 LEU A N 1
ATOM 707 C CA . LEU A 1 87 ? 0.090 -6.255 -5.283 1.00 91.44 87 LEU A CA 1
ATOM 708 C C . LEU A 1 87 ? 1.085 -7.428 -5.282 1.00 91.44 87 LEU A C 1
ATOM 710 O O . LEU A 1 87 ? 0.817 -8.457 -4.660 1.00 91.44 87 LEU A O 1
ATOM 714 N N . ARG A 1 88 ? 2.262 -7.270 -5.908 1.00 92.19 88 ARG A N 1
ATOM 715 C CA . ARG A 1 88 ? 3.341 -8.275 -5.827 1.00 92.19 88 ARG A CA 1
ATOM 716 C C . ARG A 1 88 ? 3.803 -8.477 -4.385 1.00 92.19 88 ARG A C 1
ATOM 718 O O . ARG A 1 88 ? 3.948 -9.619 -3.958 1.00 92.19 88 ARG A O 1
ATOM 725 N N . LEU A 1 89 ? 3.965 -7.401 -3.617 1.00 91.31 89 LEU A N 1
ATOM 726 C CA . LEU A 1 89 ? 4.311 -7.491 -2.197 1.00 91.31 89 LEU A CA 1
ATOM 727 C C . LEU A 1 89 ? 3.270 -8.298 -1.413 1.00 91.31 89 LEU A C 1
ATOM 729 O O . LEU A 1 89 ? 3.636 -9.220 -0.688 1.00 91.31 89 LEU A O 1
ATOM 733 N N . LEU A 1 90 ? 1.980 -8.008 -1.612 1.00 90.00 90 LEU A N 1
ATOM 734 C CA . LEU A 1 90 ? 0.882 -8.745 -0.976 1.00 90.00 90 LEU A CA 1
ATOM 735 C C . LEU A 1 90 ? 0.881 -10.234 -1.332 1.00 90.00 90 LEU A C 1
ATOM 737 O O . LEU A 1 90 ? 0.530 -11.055 -0.493 1.00 90.00 90 LEU A O 1
ATOM 741 N N . SER A 1 91 ? 1.311 -10.597 -2.543 1.00 86.75 91 SER A N 1
ATOM 742 C CA . SER A 1 91 ? 1.419 -12.005 -2.945 1.00 86.75 91 SER A CA 1
ATOM 743 C C . SER A 1 91 ? 2.574 -12.760 -2.271 1.00 86.75 91 SER A C 1
ATOM 745 O O . SER A 1 91 ? 2.508 -13.980 -2.146 1.00 86.75 91 SER A O 1
ATOM 747 N N . VAL A 1 92 ? 3.613 -12.051 -1.815 1.00 85.00 92 VAL A N 1
ATOM 748 C CA . VAL A 1 92 ? 4.810 -12.638 -1.181 1.00 85.00 92 VAL A CA 1
ATOM 749 C C . VAL A 1 92 ? 4.729 -12.587 0.350 1.00 85.00 92 VAL A C 1
ATOM 751 O O . VAL A 1 92 ? 5.281 -13.448 1.033 1.00 85.00 92 VAL A O 1
ATOM 754 N N . LEU A 1 93 ? 4.003 -11.610 0.898 1.00 83.56 93 LEU A N 1
ATOM 755 C CA . LEU A 1 93 ? 3.853 -11.383 2.335 1.00 83.56 93 LEU A CA 1
ATOM 756 C C . LEU A 1 93 ? 3.441 -12.623 3.145 1.00 83.56 93 LEU A C 1
ATOM 758 O O . LEU A 1 93 ? 4.065 -12.838 4.178 1.00 83.56 93 LEU A O 1
ATOM 762 N N . PRO A 1 94 ? 2.476 -13.466 2.721 1.00 81.00 94 PRO A N 1
ATOM 763 C CA . PRO A 1 94 ? 2.115 -14.665 3.476 1.00 81.00 94 PRO A CA 1
ATOM 764 C C . PRO A 1 94 ? 3.306 -15.597 3.727 1.00 81.00 94 PRO A C 1
ATOM 766 O O . PRO A 1 94 ? 3.520 -16.020 4.857 1.00 81.00 94 PRO A O 1
ATOM 769 N N . ALA A 1 95 ? 4.131 -15.840 2.702 1.00 81.44 95 ALA A N 1
ATOM 770 C CA . ALA A 1 95 ? 5.323 -16.674 2.835 1.00 81.44 95 ALA A CA 1
ATOM 771 C C . ALA A 1 95 ? 6.357 -16.041 3.780 1.00 81.44 95 ALA A C 1
ATOM 773 O O . ALA A 1 95 ? 6.907 -16.724 4.638 1.00 81.44 95 ALA A O 1
ATOM 774 N N . LEU A 1 96 ? 6.569 -14.723 3.682 1.00 78.38 96 LEU A N 1
ATOM 775 C CA . LEU A 1 96 ? 7.490 -14.007 4.570 1.00 78.38 96 LEU A CA 1
ATOM 776 C C . LEU A 1 96 ? 6.995 -13.998 6.023 1.00 78.38 96 LEU A C 1
ATOM 778 O O . LEU A 1 96 ? 7.788 -14.202 6.935 1.00 78.38 96 LEU A O 1
ATOM 782 N N . ILE A 1 97 ? 5.695 -13.811 6.259 1.00 79.81 97 ILE A N 1
ATOM 783 C CA . ILE A 1 97 ? 5.095 -13.874 7.601 1.00 79.81 97 ILE A CA 1
ATOM 784 C C . ILE A 1 97 ? 5.244 -15.281 8.192 1.00 79.81 97 ILE A C 1
ATOM 786 O O . ILE A 1 97 ? 5.471 -15.418 9.395 1.00 79.81 97 ILE A O 1
ATOM 790 N N . ASP A 1 98 ? 5.141 -16.324 7.369 1.00 80.50 98 ASP A N 1
ATOM 791 C CA . ASP A 1 98 ? 5.335 -17.707 7.802 1.00 80.50 98 ASP A CA 1
ATOM 792 C C . ASP A 1 98 ? 6.790 -18.020 8.168 1.00 80.50 98 ASP A C 1
ATOM 794 O O . ASP A 1 98 ? 7.015 -18.737 9.142 1.00 80.50 98 ASP A O 1
ATOM 798 N N . GLU A 1 99 ? 7.765 -17.435 7.464 1.00 80.44 99 GLU A N 1
ATOM 799 C CA . GLU A 1 99 ? 9.194 -17.533 7.805 1.00 80.44 99 GLU A CA 1
ATOM 800 C C . GLU A 1 99 ? 9.539 -16.877 9.151 1.00 80.44 99 GLU A C 1
ATOM 802 O O . GLU A 1 99 ? 10.543 -17.228 9.773 1.00 80.44 99 GLU A O 1
ATOM 807 N N . HIS A 1 100 ? 8.719 -15.932 9.618 1.00 78.12 100 HIS A N 1
ATOM 808 C CA . HIS A 1 100 ? 8.913 -15.272 10.904 1.00 78.12 100 HIS A CA 1
ATOM 809 C C . HIS A 1 100 ? 8.152 -16.037 11.998 1.00 78.12 100 HIS A C 1
ATOM 811 O O . HIS A 1 100 ? 6.964 -16.349 11.862 1.00 78.12 100 HIS A O 1
ATOM 817 N N . ASP A 1 101 ? 8.827 -16.316 13.116 1.00 75.88 101 ASP A N 1
ATOM 818 C CA . ASP A 1 101 ? 8.287 -17.077 14.257 1.00 75.88 101 ASP A CA 1
ATOM 819 C C . ASP A 1 101 ? 7.353 -16.210 15.130 1.00 75.88 101 ASP A C 1
ATOM 821 O O . ASP A 1 101 ? 7.539 -16.048 16.334 1.00 75.88 101 ASP A O 1
ATOM 825 N N . LEU A 1 102 ? 6.378 -15.557 14.487 1.00 80.31 102 LEU A N 1
ATOM 826 C CA . LEU A 1 102 ? 5.358 -14.743 15.146 1.00 80.31 102 LEU A CA 1
ATOM 827 C C . LEU A 1 102 ? 4.258 -15.636 15.734 1.00 80.31 102 LEU A C 1
ATOM 829 O O . LEU A 1 102 ? 3.826 -16.615 15.116 1.00 80.31 102 LEU A O 1
ATOM 833 N N . GLU A 1 103 ? 3.740 -15.245 16.896 1.00 84.44 103 GLU A N 1
ATOM 834 C CA . GLU A 1 103 ? 2.590 -15.910 17.512 1.00 84.44 103 GLU A CA 1
ATOM 835 C C . GLU A 1 103 ? 1.328 -15.733 16.647 1.00 84.44 103 GLU A C 1
ATOM 837 O O . GLU A 1 103 ? 1.170 -14.742 15.924 1.00 84.44 103 GLU A O 1
ATOM 842 N N . LYS A 1 104 ? 0.391 -16.690 16.709 1.00 80.19 104 LYS A N 1
ATOM 843 C CA . LYS A 1 104 ? -0.832 -16.667 15.878 1.00 80.19 104 LYS A CA 1
ATOM 844 C C . LYS A 1 104 ? -1.661 -15.405 16.112 1.00 80.19 104 LYS A C 1
ATOM 846 O O . LYS A 1 104 ? -2.260 -14.869 15.183 1.00 80.19 104 LYS A O 1
ATOM 851 N N . GLU A 1 105 ? -1.662 -14.928 17.347 1.00 83.50 105 GLU A N 1
ATOM 852 C CA . GLU A 1 105 ? -2.320 -13.716 17.813 1.00 83.50 105 GLU A CA 1
ATOM 853 C C . GLU A 1 105 ? -1.774 -12.462 17.115 1.00 83.50 105 GLU A C 1
ATOM 855 O O . GLU A 1 105 ? -2.523 -11.514 16.892 1.00 83.50 105 GLU A O 1
ATOM 860 N N . GLN A 1 106 ? -0.500 -12.475 16.712 1.00 79.69 106 GLN A N 1
ATOM 861 C CA . GLN A 1 106 ? 0.150 -11.393 15.970 1.00 79.69 106 GLN A CA 1
ATOM 862 C C . GLN A 1 106 ? 0.022 -11.573 14.449 1.00 79.69 106 GLN A C 1
ATOM 864 O O . GLN A 1 106 ? -0.114 -10.590 13.722 1.00 79.69 106 GLN A O 1
ATOM 869 N N . LYS A 1 107 ? 0.018 -12.821 13.954 1.00 81.50 107 LYS A N 1
ATOM 870 C CA . LYS A 1 107 ? -0.116 -13.132 12.518 1.00 81.50 107 LYS A CA 1
ATOM 871 C C . LYS A 1 107 ? -1.515 -12.843 11.973 1.00 81.50 107 LYS A C 1
ATOM 873 O O . LYS A 1 107 ? -1.645 -12.264 10.897 1.00 81.50 107 LYS A O 1
ATOM 878 N N . ASN A 1 108 ? -2.565 -13.227 12.701 1.00 82.88 108 ASN A N 1
ATOM 879 C CA . ASN A 1 108 ? -3.941 -13.143 12.198 1.00 82.88 108 ASN A CA 1
ATOM 880 C C . ASN A 1 108 ? -4.375 -11.711 11.817 1.00 82.88 108 ASN A C 1
ATOM 882 O O . ASN A 1 108 ? -4.926 -11.547 10.727 1.00 82.88 108 ASN A O 1
ATOM 886 N N . PRO A 1 109 ? -4.114 -10.665 12.630 1.00 83.31 109 PRO A N 1
ATOM 887 C CA . PRO A 1 109 ? -4.431 -9.293 12.240 1.00 83.31 109 PRO A CA 1
ATOM 888 C C . PRO A 1 109 ? -3.715 -8.862 10.956 1.00 83.31 109 PRO A C 1
ATOM 890 O O . PRO A 1 109 ? -4.350 -8.297 10.070 1.00 83.31 109 PRO A O 1
ATOM 893 N N . LEU A 1 110 ? -2.424 -9.183 10.808 1.00 78.75 110 LEU A N 1
ATOM 894 C CA . LEU A 1 110 ? -1.641 -8.836 9.616 1.00 78.75 110 LEU A CA 1
ATOM 895 C C . LEU A 1 110 ? -2.214 -9.476 8.348 1.00 78.75 110 LEU A C 1
ATOM 897 O O . LEU A 1 110 ? -2.346 -8.810 7.321 1.00 78.75 110 LEU A O 1
ATOM 901 N N . VAL A 1 111 ? -2.598 -10.752 8.426 1.00 82.38 111 VAL A N 1
ATOM 902 C CA . VAL A 1 111 ? -3.220 -11.473 7.306 1.00 82.38 111 VAL A CA 1
ATOM 903 C C . VAL A 1 111 ? -4.576 -10.864 6.940 1.00 82.38 111 VAL A C 1
ATOM 905 O O . VAL A 1 111 ? -4.861 -10.682 5.754 1.00 82.38 111 VAL A O 1
ATOM 908 N N . ASN A 1 112 ? -5.391 -10.495 7.933 1.00 86.12 112 ASN A N 1
ATOM 909 C CA . ASN A 1 112 ? -6.672 -9.826 7.696 1.00 86.12 112 ASN A CA 1
ATOM 910 C C . ASN A 1 112 ? -6.471 -8.473 7.002 1.00 86.12 112 ASN A C 1
ATOM 912 O O . ASN A 1 112 ? -7.084 -8.233 5.968 1.00 86.12 112 ASN A O 1
ATOM 916 N N . TYR A 1 113 ? -5.538 -7.643 7.482 1.00 84.81 113 TYR A N 1
ATOM 917 C CA . TYR A 1 113 ? -5.213 -6.365 6.843 1.00 84.81 113 TYR A CA 1
ATOM 918 C C . TYR A 1 113 ? -4.731 -6.535 5.395 1.00 84.81 113 TYR A C 1
ATOM 920 O O . TYR A 1 113 ? -5.154 -5.789 4.511 1.00 84.81 113 TYR A O 1
ATOM 928 N N . CYS A 1 114 ? -3.885 -7.533 5.120 1.00 84.88 114 CYS A N 1
ATOM 929 C CA . CYS A 1 114 ? -3.450 -7.836 3.753 1.00 84.88 114 CYS A CA 1
ATOM 930 C C . CYS A 1 114 ? -4.628 -8.250 2.858 1.00 84.88 114 CYS A C 1
ATOM 932 O O . CYS A 1 114 ? -4.699 -7.846 1.697 1.00 84.88 114 CYS A O 1
ATOM 934 N N . THR A 1 115 ? -5.562 -9.030 3.405 1.00 87.75 115 THR A N 1
ATOM 935 C CA . THR A 1 115 ? -6.767 -9.493 2.702 1.00 87.75 115 THR A CA 1
ATOM 936 C C . THR A 1 115 ? -7.716 -8.335 2.397 1.00 87.75 115 THR A C 1
ATOM 938 O O . THR A 1 115 ? -8.205 -8.214 1.270 1.00 87.75 115 THR A O 1
ATOM 941 N N . ASP A 1 116 ? -7.933 -7.446 3.363 1.00 90.44 116 ASP A N 1
ATOM 942 C CA . ASP A 1 116 ? -8.760 -6.252 3.196 1.00 90.44 116 ASP A CA 1
ATOM 943 C C . ASP A 1 116 ? -8.149 -5.305 2.157 1.00 90.44 116 ASP A C 1
ATOM 945 O O . ASP A 1 116 ? -8.853 -4.807 1.275 1.00 90.44 116 ASP A O 1
ATOM 949 N N . LEU A 1 117 ? -6.824 -5.119 2.186 1.00 89.25 117 LEU A N 1
ATOM 950 C CA . LEU A 1 117 ? -6.121 -4.304 1.199 1.00 89.25 117 LEU A CA 1
ATOM 951 C C . LEU A 1 117 ? -6.203 -4.915 -0.207 1.00 89.25 117 LEU A C 1
ATOM 953 O O . LEU A 1 117 ? -6.511 -4.203 -1.161 1.00 89.25 117 LEU A O 1
ATOM 957 N N . ALA A 1 118 ? -5.995 -6.225 -0.355 1.00 90.69 118 ALA A N 1
ATOM 958 C CA . ALA A 1 118 ? -6.157 -6.912 -1.639 1.00 90.69 118 ALA A CA 1
ATOM 959 C C . ALA A 1 118 ? -7.596 -6.791 -2.173 1.00 90.69 118 ALA A C 1
ATOM 961 O O . ALA A 1 118 ? -7.808 -6.536 -3.362 1.00 90.69 118 ALA A O 1
ATOM 962 N N . THR A 1 119 ? -8.586 -6.899 -1.285 1.00 93.75 119 THR A N 1
ATOM 963 C CA . THR A 1 119 ? -9.998 -6.689 -1.622 1.00 93.75 119 THR A CA 1
ATOM 964 C C . THR A 1 119 ? -10.231 -5.261 -2.109 1.00 93.75 119 THR A C 1
ATOM 966 O O . THR A 1 119 ? -10.825 -5.067 -3.171 1.00 93.75 119 THR A O 1
ATOM 969 N N . TYR A 1 120 ? -9.701 -4.258 -1.407 1.00 93.12 120 TYR A N 1
ATOM 970 C CA . TYR A 1 120 ? -9.779 -2.859 -1.824 1.00 93.12 120 TYR A CA 1
ATOM 971 C C . TYR A 1 120 ? -9.154 -2.630 -3.207 1.00 93.12 120 TYR A C 1
ATOM 973 O O . TYR A 1 120 ? -9.774 -1.979 -4.049 1.00 93.12 120 TYR A O 1
ATOM 981 N N . LEU A 1 121 ? -7.972 -3.196 -3.478 1.00 92.62 121 LEU A N 1
ATOM 982 C CA . LEU A 1 121 ? -7.334 -3.104 -4.795 1.00 92.62 121 LEU A CA 1
ATOM 983 C C . LEU A 1 121 ? -8.224 -3.705 -5.892 1.00 92.62 121 LEU A C 1
ATOM 985 O O . LEU A 1 121 ? -8.380 -3.100 -6.951 1.00 92.62 121 LEU A O 1
ATOM 989 N N . SER A 1 122 ? -8.855 -4.853 -5.623 1.00 93.38 122 SER A N 1
ATOM 990 C CA . SER A 1 122 ? -9.742 -5.526 -6.582 1.00 93.38 122 SER A CA 1
ATOM 991 C C . SER A 1 122 ? -11.005 -4.718 -6.902 1.00 93.38 122 SER A C 1
ATOM 993 O O . SER A 1 122 ? -11.423 -4.658 -8.056 1.00 93.38 122 SER A O 1
ATOM 995 N N . LEU A 1 123 ? -11.581 -4.037 -5.904 1.00 96.19 123 LEU A N 1
ATOM 996 C CA . LEU A 1 123 ? -12.762 -3.186 -6.076 1.00 96.19 123 LEU A CA 1
ATOM 997 C C . LEU A 1 123 ? -12.455 -1.893 -6.842 1.00 96.19 123 LEU A C 1
ATOM 999 O O . LEU A 1 123 ? -13.363 -1.280 -7.397 1.00 96.19 123 LEU A O 1
ATOM 1003 N N . ASN A 1 124 ? -11.186 -1.484 -6.879 1.00 94.62 124 ASN A N 1
ATOM 1004 C CA . ASN A 1 124 ? -10.724 -0.236 -7.483 1.00 94.62 124 ASN A CA 1
ATOM 1005 C C . ASN A 1 124 ? -9.777 -0.487 -8.668 1.00 94.62 124 ASN A C 1
ATOM 1007 O O . ASN A 1 124 ? -8.915 0.338 -8.971 1.00 94.62 124 ASN A O 1
ATOM 1011 N N . ILE A 1 125 ? -9.922 -1.629 -9.351 1.00 92.69 125 ILE A N 1
ATOM 1012 C CA . ILE A 1 125 ? -8.969 -2.044 -10.385 1.00 92.69 125 ILE A CA 1
ATOM 1013 C C . ILE A 1 125 ? -8.867 -1.030 -11.535 1.00 92.69 125 ILE A C 1
ATOM 1015 O O . ILE A 1 125 ? -7.772 -0.714 -11.987 1.00 92.69 125 ILE A O 1
ATOM 1019 N N . ASP A 1 126 ? -9.998 -0.450 -11.948 1.00 91.62 126 ASP A N 1
ATOM 1020 C CA . ASP A 1 126 ? -10.073 0.516 -13.050 1.00 91.62 126 ASP A CA 1
ATOM 1021 C C . ASP A 1 126 ? -9.396 1.861 -12.749 1.00 91.62 126 ASP A C 1
ATOM 1023 O O . ASP A 1 126 ? -9.072 2.599 -13.680 1.00 91.62 126 ASP A O 1
ATOM 1027 N N . THR A 1 127 ? -9.225 2.209 -11.470 1.00 91.31 127 THR A N 1
ATOM 1028 C CA . THR A 1 127 ? -8.630 3.486 -11.050 1.00 91.31 127 THR A CA 1
ATOM 1029 C C . THR A 1 127 ? -7.175 3.336 -10.628 1.00 91.31 127 THR A C 1
ATOM 1031 O O . THR A 1 127 ? -6.396 4.271 -10.806 1.00 91.31 127 THR A O 1
ATOM 1034 N N . LEU A 1 128 ? -6.805 2.180 -10.073 1.00 90.00 128 LEU A N 1
ATOM 1035 C CA . LEU A 1 128 ? -5.478 1.940 -9.507 1.00 90.00 128 LEU A CA 1
ATOM 1036 C C . LEU A 1 128 ? -4.502 1.269 -10.479 1.00 90.00 128 LEU A C 1
ATOM 1038 O O . LEU A 1 128 ? -3.295 1.406 -10.290 1.00 90.00 128 LEU A O 1
ATOM 1042 N N . PHE A 1 129 ? -4.995 0.560 -11.499 1.00 90.50 129 PHE A N 1
ATOM 1043 C CA . PHE A 1 129 ? -4.161 -0.195 -12.436 1.00 90.50 129 PHE A CA 1
ATOM 1044 C C . PHE A 1 129 ? -4.291 0.349 -13.855 1.00 90.50 129 PHE A C 1
ATOM 1046 O O . PHE A 1 129 ? -5.372 0.734 -14.308 1.00 90.50 129 PHE A O 1
ATOM 1053 N N . VAL A 1 130 ? -3.170 0.378 -14.577 1.00 87.06 130 VAL A N 1
ATOM 1054 C CA . VAL A 1 130 ? -3.166 0.799 -15.978 1.00 87.06 130 VAL A CA 1
ATOM 1055 C C . VAL A 1 130 ? -3.717 -0.315 -16.864 1.00 87.06 130 VAL A C 1
ATOM 1057 O O . VAL A 1 130 ? -3.457 -1.496 -16.649 1.00 87.06 130 VAL A O 1
ATOM 1060 N N . LYS A 1 131 ? -4.495 0.059 -17.885 1.00 84.19 131 LYS A N 1
ATOM 1061 C CA . LYS A 1 131 ? -5.077 -0.907 -18.836 1.00 84.19 131 LYS A CA 1
ATOM 1062 C C . LYS A 1 131 ? -4.068 -1.381 -19.875 1.00 84.19 131 LYS A C 1
ATOM 1064 O O . LYS A 1 131 ? -4.180 -2.491 -20.383 1.00 84.19 131 LYS A O 1
ATOM 1069 N N . GLU A 1 132 ? -3.095 -0.532 -20.185 1.00 83.00 132 GLU A N 1
ATOM 1070 C CA . GLU A 1 132 ? -2.065 -0.795 -21.177 1.00 83.00 132 GLU A CA 1
ATOM 1071 C C . GLU A 1 132 ? -0.708 -0.342 -20.652 1.00 83.00 132 GLU A C 1
ATOM 1073 O O . GLU A 1 132 ? -0.565 0.750 -20.097 1.00 83.00 132 GLU A O 1
ATOM 1078 N N . TYR A 1 133 ? 0.296 -1.187 -20.868 1.00 80.62 133 TYR A N 1
ATOM 1079 C CA . TYR A 1 133 ? 1.683 -0.856 -20.588 1.00 80.62 133 TYR A CA 1
ATOM 1080 C C . TYR A 1 133 ? 2.314 -0.152 -21.783 1.00 80.62 133 TYR A C 1
ATOM 1082 O O . TYR A 1 133 ? 2.093 -0.517 -22.940 1.00 80.62 133 TYR A O 1
ATOM 1090 N N . HIS A 1 134 ? 3.171 0.827 -21.503 1.00 77.75 134 HIS A N 1
ATOM 1091 C CA . HIS A 1 134 ? 3.981 1.441 -22.542 1.00 77.75 134 HIS A CA 1
ATOM 1092 C C . HIS A 1 134 ? 5.041 0.461 -23.040 1.00 77.75 134 HIS A C 1
ATOM 1094 O O . HIS A 1 134 ? 5.867 -0.034 -22.272 1.00 77.75 134 H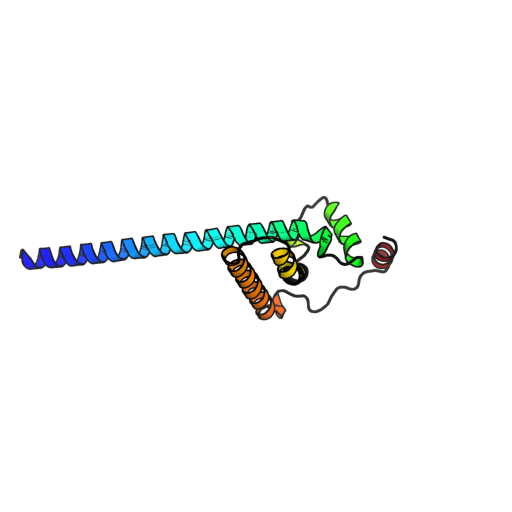IS A O 1
ATOM 1100 N N . ASN A 1 135 ? 5.056 0.235 -24.353 1.00 80.88 135 ASN A N 1
ATOM 1101 C CA . ASN A 1 135 ? 6.147 -0.487 -24.987 1.00 80.88 135 ASN A CA 1
ATOM 1102 C C . ASN A 1 135 ? 7.452 0.288 -24.799 1.00 80.88 135 ASN A C 1
ATOM 1104 O O . ASN A 1 135 ? 7.539 1.483 -25.093 1.00 80.88 135 ASN A O 1
ATOM 1108 N N . VAL A 1 136 ? 8.479 -0.411 -24.329 1.00 82.81 136 VAL A N 1
ATOM 1109 C CA . VAL A 1 136 ? 9.813 0.168 -24.195 1.00 82.81 136 VAL A CA 1
ATOM 1110 C C . VAL A 1 136 ? 10.457 0.377 -25.565 1.00 82.81 136 VAL A C 1
ATOM 1112 O O . VAL A 1 136 ? 10.170 -0.326 -26.535 1.00 82.81 136 VAL A O 1
ATOM 1115 N N . ASN A 1 137 ? 11.388 1.323 -25.649 1.00 84.50 137 ASN A N 1
ATOM 1116 C CA . ASN A 1 137 ? 12.165 1.509 -26.868 1.00 84.50 137 ASN A CA 1
ATOM 1117 C C . ASN A 1 137 ? 13.245 0.415 -27.036 1.00 84.50 137 ASN A C 1
ATOM 1119 O O . ASN A 1 137 ? 13.617 -0.318 -26.111 1.00 84.50 137 ASN A O 1
ATOM 1123 N N . THR A 1 138 ? 13.804 0.329 -28.244 1.00 84.12 138 THR A N 1
ATOM 1124 C CA . THR A 1 138 ? 14.853 -0.645 -28.589 1.00 84.12 138 THR A CA 1
ATOM 1125 C C . THR A 1 138 ? 16.148 -0.433 -27.795 1.00 84.12 138 THR A C 1
ATOM 1127 O O . THR A 1 138 ? 16.923 -1.370 -27.605 1.00 84.12 138 THR A O 1
ATOM 1130 N N . ALA A 1 139 ? 16.423 0.786 -27.319 1.00 82.62 139 ALA A N 1
ATOM 1131 C CA . ALA A 1 139 ? 17.592 1.058 -26.484 1.00 82.62 139 ALA A CA 1
ATOM 1132 C C . ALA A 1 139 ? 17.449 0.419 -25.093 1.00 82.62 139 ALA A C 1
ATOM 1134 O O . ALA A 1 139 ? 18.351 -0.295 -24.663 1.00 82.62 139 ALA A O 1
ATOM 1135 N N . TYR A 1 140 ? 16.292 0.585 -24.452 1.00 83.06 140 TYR A N 1
ATOM 1136 C CA . TYR A 1 140 ? 15.972 -0.022 -23.163 1.00 83.06 140 TYR A CA 1
ATOM 1137 C C . TYR A 1 140 ? 15.957 -1.549 -23.251 1.00 83.06 140 TYR A C 1
ATOM 1139 O O . TYR A 1 140 ? 16.549 -2.226 -22.415 1.00 83.06 140 TYR A O 1
ATOM 1147 N N . THR A 1 141 ? 15.366 -2.096 -24.319 1.00 82.88 141 THR A N 1
ATOM 1148 C CA . THR A 1 141 ? 15.347 -3.549 -24.550 1.00 82.88 141 THR A CA 1
ATOM 1149 C C . THR A 1 141 ? 16.765 -4.126 -24.538 1.00 82.88 141 THR A C 1
ATOM 1151 O O . THR A 1 141 ? 17.030 -5.088 -23.824 1.00 82.88 141 THR A O 1
ATOM 1154 N N . ARG A 1 142 ? 17.712 -3.486 -25.238 1.00 83.69 142 ARG A N 1
ATOM 1155 C CA . ARG A 1 142 ? 19.121 -3.910 -25.244 1.00 83.69 142 ARG A CA 1
ATOM 1156 C C . ARG A 1 142 ? 19.772 -3.807 -23.864 1.00 83.69 142 ARG A C 1
ATOM 1158 O O . ARG A 1 142 ? 20.478 -4.723 -23.460 1.00 83.69 142 ARG A O 1
ATOM 1165 N N . LEU A 1 143 ? 19.528 -2.726 -23.125 1.00 81.12 143 LEU A N 1
ATOM 1166 C CA . LEU A 1 143 ? 20.074 -2.558 -21.771 1.00 81.12 143 LEU A CA 1
ATOM 1167 C C . LEU A 1 143 ? 19.595 -3.665 -20.820 1.00 81.12 143 LEU A C 1
ATOM 1169 O O . LEU A 1 143 ? 20.401 -4.210 -20.064 1.00 81.12 143 LEU A O 1
ATOM 1173 N N . SER A 1 144 ? 18.317 -4.038 -20.918 1.00 77.56 144 SER A N 1
ATOM 1174 C CA . SER A 1 144 ? 17.699 -5.070 -20.080 1.00 77.56 144 SER A CA 1
ATOM 1175 C C . SER A 1 144 ? 18.207 -6.488 -20.357 1.00 77.56 144 SER A C 1
ATOM 1177 O O . SER A 1 144 ? 18.260 -7.298 -19.441 1.00 77.56 144 SER A O 1
ATOM 1179 N N . THR A 1 145 ? 18.616 -6.793 -21.595 1.00 75.56 145 THR A N 1
ATOM 1180 C CA . THR A 1 145 ? 19.121 -8.123 -21.984 1.00 75.56 145 THR A CA 1
ATOM 1181 C C . THR A 1 145 ? 20.617 -8.313 -21.744 1.00 75.56 145 THR A C 1
ATOM 1183 O O . THR A 1 145 ? 21.104 -9.434 -21.833 1.00 75.56 145 THR A O 1
ATOM 1186 N N . THR A 1 146 ? 21.358 -7.226 -21.511 1.00 65.81 146 THR A N 1
ATOM 1187 C CA . THR A 1 146 ? 22.826 -7.259 -21.346 1.00 65.81 146 THR A CA 1
ATOM 1188 C C . THR A 1 146 ? 23.259 -7.195 -19.872 1.00 65.81 146 THR A C 1
ATOM 1190 O O . THR A 1 146 ? 24.452 -7.291 -19.598 1.00 65.81 146 THR A O 1
ATOM 1193 N N . SER A 1 147 ? 22.314 -6.984 -18.942 1.00 52.94 147 SER A N 1
ATOM 1194 C CA . SER A 1 147 ? 22.550 -6.904 -17.488 1.00 52.94 147 SER A CA 1
ATOM 1195 C C . SER A 1 147 ? 22.340 -8.243 -16.788 1.00 52.94 147 SER A C 1
ATOM 1197 O O . SER A 1 147 ? 21.470 -9.011 -17.249 1.00 52.94 147 SER A O 1
#

InterPro domains:
  IPR008676 MRG [PTHR10880] (37-142)
  IPR026541 MRG domain [PF05712] (37-134)
  IPR038217 MRG, C-terminal domain superfamily [G3DSA:1.10.274.30] (10-146)

Foldseek 3Di:
DVVVVVVVVVVVVVVVVVVVVVVVVVVVVVVVVVVVVVVVVVVLLVVLQVCVQPPQDDLLCNVVVVVQVVDPPHDRVCVVDDDNSSVSCLVCVVVVLVVDPDDPVVSPVVVVVSVVVVVVCVVCVVPGDDPDDDDDDPVSVVVSVVD

Sequence (147 aa):
MYHTVVRAMYHTVVRAMYHTVVRAMYHTVVRAIDAELAELQSGLIAFFDMALGTYLLYPFERCQYRDVLHDTNWKTLGSVYGAEHLLRLLSVLPALIDEHDLEKEQKNPLVNYCTDLATYLSLNIDTLFVKEYHNVNTAYTRLSTTS

Radius of gyration: 25.54 Å; chains: 1; bounding box: 63×43×74 Å

Secondary structure (DSSP, 8-state):
-HHHHHHHHHHHHHHHHHHHHHHHHHHHHHHHHHHHHHHHHHHHHHHHHHHIIIII--GGGHHHHHHHHH-SS---HHHHS-HHHHHHHHHHHHHHHHHS---HHHHHHHHHHHHHHHHHHHHTHHHHS-SSPPPPPHHHHHHHHH-